Protein AF-A0A842ZMQ7-F1 (afdb_monomer)

Nearest PDB structures (foldseek):
  5x5r-assembly1_A  TM=2.687E-01  e=1.093E+00  Listeria innocua Clip11262
  2gjg-assembly1_A-2  TM=3.529E-01  e=5.737E+00  Pseudomonas putida KT2440
  6l6h-assembly1_B  TM=2.417E-01  e=3.790E+00  Legionella pneumophila subsp. pneumophila str. Philadelphia 1

Foldseek 3Di:
DWKKFKWKKKFKAAPVCVVVVHTPDIGTPGPVGDIDPALVVVLVVCVVVAFDDWPDLADDPWIKTKHFFDQDPVRRITMMMIMTIDRDDSVSSVVSCCVNCVPGYHPVPPPDD

Secondary structure (DSSP, 8-state):
---EEEEEEEEEE-HHHHHHTS-SEEEEEEEEEEEESSHHHHHHHHHHTTEEEES-SB--TT--EEE--EE-TTT--EEEEEEEEES--HHHHHHHHHHH-TTSB-GGGG---

pLDDT: mean 82.99, std 11.3, range [45.5, 93.25]

Radius of gyration: 15.53 Å; Cα contacts (8 Å, |Δi|>4): 210; chains: 1; bounding box: 35×36×35 Å

Solvent-accessible surface area (backbone atoms only — not comparable to full-atom values): 6352 Å² total; per-residue (Å²): 128,68,54,27,33,41,29,32,32,37,40,31,35,31,73,68,26,56,74,74,72,47,67,66,41,72,50,67,75,32,80,84,33,54,79,30,72,44,49,67,57,48,44,52,49,44,56,72,71,47,54,76,42,60,78,48,78,41,53,59,89,78,60,32,34,24,33,69,64,44,67,38,88,88,77,65,28,27,39,30,40,40,42,40,67,37,69,57,49,71,67,41,51,51,52,34,49,48,67,79,40,67,88,51,54,68,57,74,75,72,78,72,132

Structure (mmCIF, N/CA/C/O backbone):
data_AF-A0A842ZMQ7-F1
#
_entry.id   AF-A0A842ZMQ7-F1
#
loop_
_atom_site.group_PDB
_atom_site.id
_atom_site.type_symbol
_atom_site.label_atom_id
_atom_site.label_alt_id
_atom_site.label_comp_id
_atom_site.label_asym_id
_atom_site.label_entity_id
_atom_site.label_seq_id
_atom_site.pdbx_PDB_ins_code
_atom_site.Cartn_x
_atom_site.Cartn_y
_atom_site.Cartn_z
_atom_site.occupancy
_atom_site.B_iso_or_equiv
_atom_site.auth_seq_id
_atom_site.auth_comp_id
_atom_site.auth_asym_id
_atom_site.auth_atom_id
_atom_site.pdbx_PDB_model_num
ATOM 1 N N . MET A 1 1 ? 16.575 -7.007 -12.154 1.00 53.34 1 MET A N 1
ATOM 2 C CA . MET A 1 1 ? 15.252 -6.491 -11.734 1.00 53.34 1 MET A CA 1
ATOM 3 C C . MET A 1 1 ? 15.299 -6.286 -10.228 1.00 53.34 1 MET A C 1
ATOM 5 O O . MET A 1 1 ? 15.724 -7.202 -9.538 1.00 53.34 1 MET A O 1
ATOM 9 N N . GLY A 1 2 ? 15.006 -5.080 -9.735 1.00 69.31 2 GLY A N 1
ATOM 10 C CA . GLY A 1 2 ? 15.055 -4.780 -8.299 1.00 69.31 2 GLY A CA 1
ATOM 11 C C . GLY A 1 2 ? 13.828 -5.340 -7.580 1.00 69.31 2 GLY A C 1
ATOM 12 O O . GLY A 1 2 ? 12.715 -5.165 -8.076 1.00 69.31 2 GLY A O 1
ATOM 13 N N . LYS A 1 3 ? 14.049 -6.016 -6.448 1.00 86.56 3 LYS A N 1
ATOM 14 C CA . LYS A 1 3 ? 12.995 -6.525 -5.563 1.00 86.56 3 LYS A CA 1
ATOM 15 C C . LYS A 1 3 ? 12.348 -5.358 -4.811 1.00 86.56 3 LYS A C 1
ATOM 17 O O . LYS A 1 3 ? 13.061 -4.497 -4.303 1.00 86.56 3 LYS A O 1
ATOM 22 N N . ILE A 1 4 ? 11.023 -5.345 -4.741 1.00 90.81 4 ILE A N 1
ATOM 23 C CA . ILE A 1 4 ? 10.228 -4.345 -4.026 1.00 90.81 4 ILE A CA 1
ATOM 24 C C . ILE A 1 4 ? 9.666 -5.015 -2.780 1.00 90.81 4 ILE A C 1
ATOM 26 O O . ILE A 1 4 ? 9.043 -6.061 -2.892 1.00 90.81 4 ILE A O 1
ATOM 30 N N . ARG A 1 5 ? 9.885 -4.434 -1.607 1.00 92.31 5 ARG A N 1
ATOM 31 C CA . ARG A 1 5 ? 9.347 -4.913 -0.334 1.00 92.31 5 ARG A CA 1
ATOM 32 C C . ARG A 1 5 ? 8.208 -3.995 0.090 1.00 92.31 5 ARG A C 1
ATOM 34 O O . ARG A 1 5 ? 8.434 -2.794 0.206 1.00 92.31 5 ARG A O 1
ATOM 41 N N . VAL A 1 6 ? 7.020 -4.540 0.305 1.00 92.06 6 VAL A N 1
ATOM 42 C CA . VAL A 1 6 ? 5.847 -3.796 0.776 1.00 92.06 6 V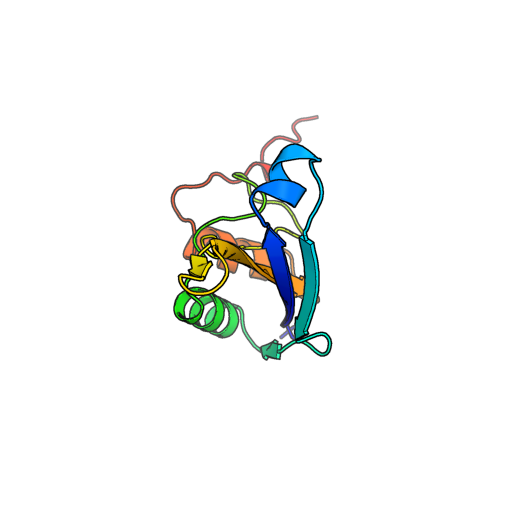AL A CA 1
ATOM 43 C C . VAL A 1 6 ? 5.652 -4.127 2.241 1.00 92.06 6 VAL A C 1
ATOM 45 O O . VAL A 1 6 ? 5.355 -5.267 2.573 1.00 92.06 6 VAL A O 1
ATOM 48 N N . LYS A 1 7 ? 5.866 -3.157 3.123 1.00 92.88 7 LYS A N 1
ATOM 49 C CA . LYS A 1 7 ? 5.552 -3.312 4.545 1.00 92.88 7 LYS A CA 1
ATOM 50 C C . LYS A 1 7 ? 4.183 -2.724 4.825 1.00 92.88 7 LYS A C 1
ATOM 52 O O . LYS A 1 7 ? 3.864 -1.696 4.235 1.00 92.88 7 LYS A O 1
ATOM 57 N N . SER A 1 8 ? 3.425 -3.323 5.734 1.00 91.12 8 SER A N 1
ATOM 58 C CA . SER A 1 8 ? 2.120 -2.798 6.126 1.00 91.12 8 SER A CA 1
ATOM 59 C C . SER A 1 8 ? 2.026 -2.554 7.625 1.00 91.12 8 SER A C 1
ATOM 61 O O . SER A 1 8 ? 2.483 -3.357 8.444 1.00 91.12 8 SER A O 1
ATOM 63 N N . THR A 1 9 ? 1.421 -1.430 7.976 1.00 91.19 9 THR A N 1
ATOM 64 C CA . THR A 1 9 ? 1.058 -1.042 9.337 1.00 91.19 9 THR A CA 1
ATOM 65 C C . THR A 1 9 ? -0.451 -0.889 9.429 1.00 91.19 9 THR A C 1
ATOM 67 O O . THR A 1 9 ? -1.136 -0.740 8.416 1.00 91.19 9 THR A O 1
ATOM 70 N N . TYR A 1 10 ? -0.980 -0.975 10.643 1.00 88.50 10 TYR A N 1
ATOM 71 C CA . TYR A 1 10 ? -2.366 -0.642 10.929 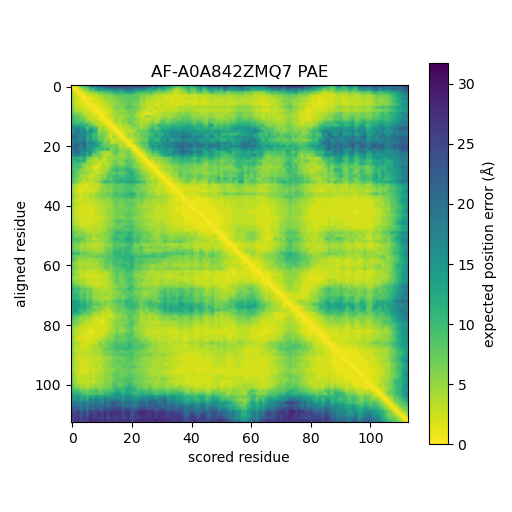1.00 88.50 10 TYR A CA 1
ATOM 72 C C . TYR A 1 10 ? -2.424 0.446 11.989 1.00 88.50 10 TYR A C 1
ATOM 74 O O . TYR A 1 10 ? -1.558 0.527 12.863 1.00 88.50 10 TYR A O 1
ATOM 82 N N . GLU A 1 11 ? -3.472 1.248 11.907 1.00 86.50 11 GLU A N 1
ATOM 83 C CA . GLU A 1 11 ? -3.764 2.328 12.837 1.00 86.50 11 GLU A CA 1
ATOM 84 C C . GLU A 1 11 ? -5.233 2.191 13.240 1.00 86.50 11 GLU A C 1
ATOM 86 O O . GLU A 1 11 ? -6.106 2.036 12.383 1.00 86.50 11 GLU A O 1
ATOM 91 N N . ILE A 1 12 ? -5.497 2.173 14.545 1.00 83.69 12 ILE A N 1
ATOM 92 C CA . ILE A 1 12 ? -6.834 2.145 15.134 1.00 83.69 12 ILE A CA 1
ATOM 93 C C . ILE A 1 12 ? -7.069 3.495 15.804 1.00 83.69 12 ILE A C 1
ATOM 95 O O . ILE A 1 12 ? -6.321 3.909 16.688 1.00 83.69 12 ILE A O 1
ATOM 99 N N . ILE A 1 13 ? -8.132 4.171 15.391 1.00 80.25 13 ILE A N 1
ATOM 100 C CA . ILE A 1 13 ? -8.561 5.467 15.902 1.00 80.25 13 ILE A CA 1
ATOM 101 C C . ILE A 1 13 ? -9.921 5.269 16.572 1.00 80.25 13 ILE A C 1
ATOM 103 O O . ILE A 1 13 ? -10.914 4.971 15.908 1.00 80.25 13 ILE A O 1
ATOM 107 N N . THR A 1 14 ? -9.988 5.427 17.892 1.00 77.75 14 THR A N 1
ATOM 108 C CA . THR A 1 14 ? -11.268 5.522 18.610 1.00 77.75 14 THR A CA 1
ATOM 109 C C . THR A 1 14 ? -11.743 6.973 18.659 1.00 77.75 14 THR A C 1
ATOM 111 O O . THR A 1 14 ? -10.963 7.904 18.453 1.00 77.75 14 THR A O 1
ATOM 114 N N . GLU A 1 15 ? -13.030 7.193 18.944 1.00 72.56 15 GLU A N 1
ATOM 115 C CA . GLU A 1 15 ? -13.571 8.551 19.098 1.00 72.56 15 GLU A CA 1
ATOM 116 C C . GLU A 1 15 ? -12.846 9.341 20.204 1.00 72.56 15 GLU A C 1
ATOM 118 O O . GLU A 1 15 ? -12.621 10.543 20.068 1.00 72.56 15 GLU A O 1
ATOM 123 N N . GLU A 1 16 ? -12.453 8.665 21.286 1.00 68.00 16 GLU A N 1
ATOM 124 C CA . GLU A 1 16 ? -11.688 9.261 22.384 1.00 68.00 16 GLU A CA 1
ATOM 125 C C . GLU A 1 16 ? -10.287 9.679 21.919 1.00 68.00 16 GLU A C 1
ATOM 127 O O . GLU A 1 16 ? -9.934 10.851 22.047 1.00 68.00 16 GLU A O 1
ATOM 132 N N . SER A 1 17 ? -9.539 8.789 21.258 1.00 64.88 17 SER A N 1
ATOM 133 C CA . SER A 1 17 ? -8.199 9.113 20.749 1.00 64.88 17 SER A CA 1
ATOM 134 C C . SER A 1 17 ? -8.229 10.182 19.651 1.00 64.88 17 SER A C 1
ATOM 136 O O . SER A 1 17 ? -7.384 11.076 19.633 1.00 64.88 17 SER A O 1
ATOM 138 N N . SER A 1 18 ? -9.263 10.192 18.802 1.00 68.31 18 SER A N 1
ATOM 139 C CA . SER A 1 18 ? -9.456 11.252 17.805 1.00 68.31 18 SER A CA 1
ATOM 140 C C . SER A 1 18 ? -9.671 12.631 18.436 1.00 68.31 18 SER A C 1
ATOM 142 O O . SER A 1 18 ? -9.280 13.627 17.825 1.00 68.31 18 SER A O 1
ATOM 144 N N . LYS A 1 19 ? -10.299 12.719 19.619 1.00 70.69 19 LYS A N 1
ATOM 145 C CA . LYS A 1 19 ? -10.466 13.989 20.351 1.00 70.69 19 LYS A CA 1
ATOM 146 C C . LYS A 1 19 ? -9.156 14.461 20.976 1.00 70.69 19 LYS A C 1
ATOM 148 O O . LYS A 1 19 ? -8.946 15.667 21.086 1.00 70.69 19 LYS A O 1
ATOM 153 N N . GLU A 1 20 ? -8.287 13.530 21.353 1.00 71.62 20 GLU A N 1
ATOM 154 C CA . GLU A 1 20 ? -6.956 13.822 21.895 1.00 71.62 20 GLU A CA 1
ATOM 155 C C . GLU A 1 20 ? -5.900 14.060 20.801 1.00 71.62 20 GLU A C 1
ATOM 157 O O . GLU A 1 20 ? -4.831 14.599 21.083 1.00 71.62 20 GLU A O 1
ATOM 162 N N . GLY A 1 21 ? -6.226 13.747 19.542 1.00 61.00 21 GLY A N 1
ATOM 163 C CA . GLY A 1 21 ? -5.322 13.895 18.402 1.00 61.00 21 GLY A CA 1
ATOM 164 C C . GLY A 1 21 ? -4.255 12.801 18.324 1.00 61.00 21 GLY A C 1
ATOM 165 O O . GLY A 1 21 ? -3.224 13.016 17.690 1.00 61.00 21 GLY A O 1
ATOM 166 N N . ASP A 1 22 ? -4.499 11.655 18.962 1.00 65.44 22 ASP A N 1
ATOM 167 C CA . ASP A 1 22 ? -3.588 10.511 19.023 1.00 65.44 22 ASP A CA 1
ATOM 168 C C . ASP A 1 22 ? -4.260 9.245 18.457 1.00 65.44 22 ASP A C 1
ATOM 170 O O . ASP A 1 22 ? -5.457 9.233 18.148 1.00 65.44 22 ASP A O 1
ATOM 174 N N . PHE A 1 23 ? -3.492 8.170 18.289 1.00 69.56 23 PHE A N 1
ATOM 175 C CA . PHE A 1 23 ? -4.011 6.882 17.834 1.00 69.56 23 PHE A CA 1
ATOM 176 C C . PHE A 1 23 ? -4.313 6.012 19.050 1.00 69.56 23 PHE A C 1
ATOM 178 O O . PHE A 1 23 ? -3.519 5.933 19.981 1.00 69.56 23 PHE A O 1
ATOM 185 N N . ALA A 1 24 ? -5.443 5.308 19.036 1.00 76.12 24 ALA A N 1
ATOM 186 C CA . ALA A 1 24 ? -5.758 4.377 20.116 1.00 76.12 24 ALA A CA 1
ATOM 187 C C . ALA A 1 24 ? -4.774 3.202 20.129 1.00 76.12 24 ALA A C 1
ATOM 189 O O . ALA A 1 24 ? -4.353 2.739 21.186 1.00 76.12 24 ALA A O 1
ATOM 190 N N . GLU A 1 25 ? -4.402 2.729 18.938 1.00 80.19 25 GLU A N 1
ATOM 191 C CA . GLU A 1 25 ? -3.401 1.689 18.752 1.00 80.19 25 GLU A CA 1
ATOM 192 C C . GLU A 1 25 ? -2.749 1.830 17.373 1.00 80.19 25 GLU A C 1
ATOM 194 O O . GLU A 1 25 ? -3.414 2.142 16.386 1.00 80.19 25 GLU A O 1
ATOM 199 N N . SER A 1 26 ? -1.448 1.570 17.280 1.00 83.75 26 SER A N 1
ATOM 200 C CA . SER A 1 26 ? -0.760 1.413 15.999 1.00 83.75 26 SER A CA 1
ATOM 201 C C . SER A 1 26 ? 0.205 0.236 16.066 1.00 83.75 26 SER A C 1
ATOM 203 O O . SER A 1 26 ? 0.770 -0.067 17.119 1.00 83.75 26 SER A O 1
ATOM 205 N N . GLY A 1 27 ? 0.389 -0.451 14.942 1.00 85.31 27 GLY A N 1
ATOM 206 C CA . GLY A 1 27 ? 1.247 -1.628 14.896 1.00 85.31 27 GLY A CA 1
ATOM 207 C C . GLY A 1 27 ? 1.612 -2.069 13.487 1.00 85.31 27 GLY A C 1
ATOM 208 O O . GLY A 1 27 ? 1.176 -1.497 12.486 1.00 85.31 27 GLY A O 1
ATOM 209 N N . TRP A 1 28 ? 2.434 -3.114 13.403 1.00 83.12 28 TRP A N 1
ATOM 210 C CA . TRP A 1 28 ? 2.786 -3.746 12.135 1.00 83.12 28 TRP A CA 1
ATOM 211 C C . TRP A 1 28 ? 1.783 -4.847 11.805 1.00 83.12 28 TRP A C 1
ATOM 213 O O . TRP A 1 28 ? 1.617 -5.793 12.569 1.00 83.12 28 TRP A O 1
ATOM 223 N N . LEU A 1 29 ? 1.150 -4.742 10.638 1.00 82.81 29 LEU A N 1
ATOM 224 C CA . LEU A 1 29 ? 0.418 -5.857 10.032 1.00 82.81 29 LEU A CA 1
ATOM 225 C C . LEU A 1 29 ? 1.398 -6.862 9.433 1.00 82.81 29 LEU A C 1
ATOM 227 O O . LEU A 1 29 ? 1.218 -8.070 9.559 1.00 82.81 29 LEU A O 1
ATOM 231 N N . ASN A 1 30 ? 2.449 -6.347 8.796 1.00 85.19 30 ASN A N 1
ATOM 232 C CA . ASN A 1 30 ? 3.511 -7.153 8.227 1.00 85.19 30 ASN A CA 1
ATOM 233 C C . ASN A 1 30 ? 4.849 -6.403 8.305 1.00 85.19 30 ASN A C 1
ATOM 235 O O . ASN A 1 30 ? 5.219 -5.640 7.405 1.00 85.19 30 ASN A O 1
ATOM 239 N N . GLU A 1 31 ? 5.577 -6.623 9.403 1.00 84.62 31 GLU A N 1
ATOM 240 C CA . GLU A 1 31 ? 6.899 -6.024 9.637 1.00 84.62 31 GLU A CA 1
ATOM 241 C C . GLU A 1 31 ? 7.949 -6.575 8.660 1.00 84.62 31 GLU A C 1
ATOM 243 O O . GLU A 1 31 ? 8.809 -5.839 8.145 1.00 84.62 31 GLU A O 1
ATOM 248 N N . GLU A 1 32 ? 7.851 -7.876 8.372 1.00 82.19 32 GLU A N 1
ATOM 249 C CA . GLU A 1 32 ? 8.715 -8.558 7.421 1.00 82.19 32 GLU A CA 1
ATOM 250 C C . GLU A 1 32 ? 8.443 -8.101 5.991 1.00 82.19 32 GLU A C 1
ATOM 252 O O . GLU A 1 32 ? 9.370 -8.071 5.193 1.00 82.19 32 GLU A O 1
ATOM 257 N N . GLY A 1 33 ? 7.236 -7.651 5.673 1.00 84.06 33 GLY A N 1
ATOM 258 C CA . GLY A 1 33 ? 6.858 -7.111 4.377 1.00 84.06 33 GLY A CA 1
ATOM 259 C C . GLY A 1 33 ? 6.949 -8.111 3.219 1.00 84.06 33 GLY A C 1
ATOM 260 O O . GLY A 1 33 ? 7.841 -8.953 3.121 1.00 84.06 33 GLY A O 1
ATOM 261 N N . GLU A 1 34 ? 6.040 -7.981 2.268 1.00 89.31 34 GLU A N 1
ATOM 262 C CA . GLU A 1 34 ? 5.974 -8.881 1.124 1.00 89.31 34 GLU A CA 1
ATOM 263 C C . GLU A 1 34 ? 6.943 -8.456 0.024 1.00 89.31 34 GLU A C 1
ATOM 265 O O . GLU A 1 34 ? 7.036 -7.281 -0.343 1.00 89.31 34 GLU A O 1
ATOM 270 N N . ILE A 1 35 ? 7.703 -9.421 -0.499 1.00 91.31 35 ILE A N 1
ATOM 271 C CA . ILE A 1 35 ? 8.712 -9.176 -1.527 1.00 91.31 35 ILE A CA 1
ATOM 272 C C . ILE A 1 35 ? 8.136 -9.503 -2.901 1.00 91.31 35 ILE A C 1
ATOM 274 O O . ILE A 1 35 ? 7.872 -10.655 -3.238 1.00 91.31 35 ILE A O 1
ATOM 278 N N . PHE A 1 36 ? 8.068 -8.484 -3.744 1.00 91.50 36 PHE A N 1
ATOM 279 C CA . PHE A 1 36 ? 7.622 -8.566 -5.122 1.00 91.50 36 PHE A CA 1
ATOM 280 C C . PHE A 1 36 ? 8.783 -8.356 -6.089 1.00 91.50 36 PHE A C 1
ATOM 282 O O . PHE A 1 36 ? 9.703 -7.568 -5.860 1.00 91.50 36 PHE A O 1
ATOM 289 N N . ASN A 1 37 ? 8.731 -9.051 -7.222 1.00 89.38 37 ASN A N 1
ATOM 290 C CA . ASN A 1 37 ? 9.785 -8.981 -8.237 1.00 89.38 37 ASN A CA 1
ATOM 291 C C . ASN A 1 37 ? 9.501 -7.916 -9.308 1.00 89.38 37 ASN A C 1
ATOM 293 O O . ASN A 1 37 ? 10.388 -7.563 -10.088 1.00 89.38 37 ASN A O 1
ATOM 297 N N . SER A 1 38 ? 8.268 -7.403 -9.364 1.00 91.50 38 SER A N 1
ATOM 298 C CA . SER A 1 38 ? 7.821 -6.444 -10.374 1.00 91.50 38 SER A CA 1
ATOM 299 C C . SER A 1 38 ? 6.847 -5.417 -9.799 1.00 91.50 38 SER A C 1
ATOM 301 O O . SER A 1 38 ? 6.123 -5.688 -8.844 1.00 91.50 38 SER A O 1
ATOM 303 N N . ALA A 1 39 ? 6.803 -4.240 -10.427 1.00 91.44 39 ALA A N 1
ATOM 304 C CA . ALA A 1 39 ? 5.832 -3.204 -10.090 1.00 91.44 39 ALA A CA 1
ATOM 305 C C . ALA A 1 39 ? 4.386 -3.660 -10.354 1.00 91.44 39 ALA A C 1
ATOM 307 O O . ALA A 1 39 ? 3.495 -3.272 -9.613 1.00 91.44 39 ALA A O 1
ATOM 308 N N . GLU A 1 40 ? 4.144 -4.495 -11.374 1.00 92.25 40 GLU A N 1
ATOM 309 C CA . GLU A 1 40 ? 2.806 -5.039 -11.648 1.00 92.25 40 GLU A CA 1
ATOM 310 C C . GLU A 1 40 ? 2.264 -5.904 -10.514 1.00 92.25 40 GLU A C 1
ATOM 312 O O . GLU A 1 40 ? 1.084 -5.800 -10.191 1.00 92.25 40 GLU A O 1
ATOM 317 N N . GLN A 1 41 ? 3.113 -6.726 -9.893 1.00 93.06 41 GLN A N 1
ATOM 318 C CA . GLN A 1 41 ? 2.702 -7.526 -8.740 1.00 93.06 41 GLN A CA 1
ATOM 319 C C . GLN A 1 41 ? 2.316 -6.640 -7.556 1.00 93.06 41 GLN A C 1
ATOM 321 O O . GLN A 1 41 ? 1.281 -6.875 -6.947 1.00 93.06 41 GLN A O 1
ATOM 326 N N . VAL A 1 42 ? 3.098 -5.588 -7.295 1.00 93.06 42 VAL A N 1
ATOM 327 C CA . VAL A 1 42 ? 2.790 -4.613 -6.239 1.00 93.06 42 VAL A CA 1
ATOM 328 C C . VAL A 1 42 ? 1.475 -3.895 -6.524 1.00 93.06 42 VAL A C 1
ATOM 330 O O . VAL A 1 42 ? 0.647 -3.786 -5.636 1.00 93.06 42 VAL A O 1
ATOM 333 N N . ILE A 1 43 ? 1.258 -3.438 -7.763 1.00 93.12 43 ILE A N 1
ATOM 334 C CA . ILE A 1 43 ? -0.002 -2.791 -8.158 1.00 93.12 43 ILE A CA 1
ATOM 335 C C . ILE A 1 43 ? -1.176 -3.728 -7.899 1.00 93.12 43 ILE A C 1
ATOM 337 O O . ILE A 1 43 ? -2.150 -3.312 -7.290 1.00 93.12 43 ILE A O 1
ATOM 341 N N . ARG A 1 44 ? -1.078 -4.988 -8.340 1.00 93.12 44 ARG A N 1
ATOM 342 C CA . ARG A 1 44 ? -2.148 -5.967 -8.145 1.00 93.12 44 ARG A CA 1
ATOM 343 C C . ARG A 1 44 ? -2.413 -6.219 -6.665 1.00 93.12 44 ARG A C 1
ATOM 345 O O . ARG A 1 44 ? -3.570 -6.222 -6.287 1.00 93.12 44 ARG A O 1
ATOM 352 N N . HIS A 1 45 ? -1.363 -6.402 -5.867 1.00 92.06 45 HIS A N 1
ATOM 353 C CA . HIS A 1 45 ? -1.482 -6.596 -4.425 1.00 92.06 45 HIS A CA 1
ATOM 354 C C . HIS A 1 45 ? -2.162 -5.392 -3.761 1.00 92.06 45 HIS A C 1
ATOM 356 O O . HIS A 1 45 ? -3.199 -5.555 -3.144 1.00 92.06 45 HIS A O 1
ATOM 362 N N . LEU A 1 46 ? -1.676 -4.171 -3.995 1.00 91.12 46 LEU A N 1
ATOM 363 C CA . LEU A 1 46 ? -2.276 -2.960 -3.424 1.00 91.12 46 LEU A CA 1
ATOM 364 C C . LEU A 1 46 ? -3.723 -2.726 -3.892 1.00 91.12 46 LEU A C 1
ATOM 366 O O . LEU A 1 46 ? -4.544 -2.228 -3.130 1.00 91.12 46 LEU A O 1
ATOM 370 N N . SER A 1 47 ? -4.051 -3.075 -5.139 1.00 90.75 47 SER A N 1
ATOM 371 C CA . SER A 1 47 ? -5.434 -3.021 -5.628 1.00 90.75 47 SER A CA 1
ATOM 372 C C . SER A 1 47 ? -6.340 -4.070 -4.978 1.00 90.75 47 SER A C 1
ATOM 374 O O . SER A 1 47 ? -7.513 -3.780 -4.779 1.00 90.75 47 SER A O 1
ATOM 376 N N . ASP A 1 48 ? -5.820 -5.260 -4.668 1.00 91.38 48 ASP A N 1
ATOM 377 C CA . ASP A 1 48 ? -6.555 -6.336 -3.982 1.00 91.38 48 ASP A CA 1
ATOM 378 C C . ASP A 1 48 ? -6.838 -5.966 -2.519 1.00 91.38 48 ASP A C 1
ATOM 380 O O . ASP A 1 48 ? -7.958 -6.125 -2.046 1.00 91.38 48 ASP A O 1
ATOM 384 N N . GLU A 1 49 ? -5.857 -5.344 -1.861 1.00 88.75 49 GLU A N 1
ATOM 385 C CA . GLU A 1 49 ? -5.991 -4.768 -0.516 1.00 88.75 49 GLU A CA 1
ATOM 386 C C . GLU A 1 49 ? -6.937 -3.551 -0.474 1.00 88.75 49 GLU A C 1
ATOM 388 O O . GLU A 1 49 ? -7.340 -3.111 0.599 1.00 88.75 49 GLU A O 1
ATOM 393 N N . GLY A 1 50 ? -7.298 -2.984 -1.630 1.00 88.69 50 GLY A N 1
ATOM 394 C CA . GLY A 1 50 ? -8.234 -1.865 -1.714 1.00 88.69 50 GLY A CA 1
ATOM 395 C C . GLY A 1 50 ? -7.648 -0.526 -1.264 1.00 88.69 50 GLY A C 1
ATOM 396 O O . GLY A 1 50 ? -8.354 0.267 -0.643 1.00 88.69 50 GLY A O 1
ATOM 397 N N . VAL A 1 51 ? -6.371 -0.242 -1.560 1.00 89.50 51 VAL A N 1
ATOM 398 C CA . VAL A 1 51 ? -5.806 1.088 -1.267 1.00 89.50 51 VAL A CA 1
ATOM 399 C C . VAL A 1 51 ? -6.526 2.170 -2.072 1.00 89.50 51 VAL A C 1
ATOM 401 O O . VAL A 1 51 ? -6.672 2.061 -3.293 1.00 89.50 51 VAL A O 1
ATOM 404 N N . ILE A 1 52 ? -6.947 3.234 -1.393 1.00 85.62 52 ILE A N 1
ATOM 405 C CA . ILE A 1 52 ? -7.735 4.316 -2.001 1.00 85.62 52 ILE A CA 1
ATOM 406 C C . ILE A 1 52 ? -7.066 5.680 -1.893 1.00 85.62 52 ILE A C 1
ATOM 408 O O . ILE A 1 52 ? -7.393 6.573 -2.674 1.00 85.62 52 ILE A O 1
ATOM 412 N N . GLU A 1 53 ? -6.101 5.839 -0.989 1.00 86.56 53 GLU A N 1
ATOM 413 C CA . GLU A 1 53 ? -5.469 7.129 -0.747 1.00 86.56 53 GLU A CA 1
ATOM 414 C C . GLU A 1 53 ? -3.944 7.014 -0.754 1.00 86.56 53 GLU A C 1
ATOM 416 O O . GLU A 1 53 ? -3.367 6.164 -0.078 1.00 86.56 53 GLU A O 1
ATOM 421 N N . PRO A 1 54 ? -3.236 7.848 -1.531 1.00 91.38 54 PRO A N 1
ATOM 422 C CA . PRO A 1 54 ? -1.807 8.015 -1.360 1.00 91.38 54 PRO A CA 1
ATOM 423 C C . PRO A 1 54 ? -1.523 9.020 -0.241 1.00 91.38 54 PRO A C 1
ATOM 425 O O . PRO A 1 54 ? -2.213 10.026 -0.097 1.00 91.38 54 PRO A O 1
ATOM 428 N N . SER A 1 55 ? -0.392 8.848 0.438 1.00 87.81 55 SER A N 1
ATOM 429 C CA . SER A 1 55 ? 0.117 9.79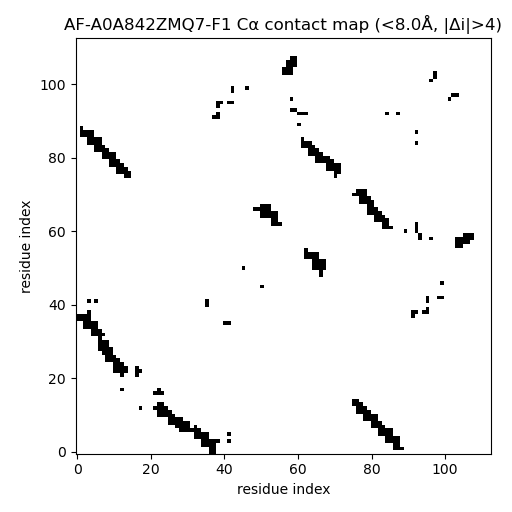7 1.437 1.00 87.81 55 SER A CA 1
ATOM 430 C C . SER A 1 55 ? 0.379 11.202 0.886 1.00 87.81 55 SER A C 1
ATOM 432 O O . SER A 1 55 ? 0.634 12.144 1.631 1.00 87.81 55 SER A O 1
ATOM 434 N N . SER A 1 56 ? 0.419 11.335 -0.440 1.00 83.94 56 SER A N 1
ATOM 435 C CA . SER A 1 56 ? 0.571 12.603 -1.129 1.00 83.94 56 SER A CA 1
ATOM 436 C C . SER A 1 56 ? -0.244 12.608 -2.416 1.00 83.94 56 SER A C 1
ATOM 438 O O . SER A 1 56 ? -0.135 11.705 -3.253 1.00 83.94 56 SER A O 1
ATOM 440 N N . SER A 1 57 ? -0.981 13.696 -2.641 1.00 81.19 57 SER A N 1
ATOM 441 C CA . SER A 1 57 ? -1.682 13.982 -3.903 1.00 81.19 57 SER A CA 1
ATOM 442 C C . SER A 1 57 ? -0.731 14.208 -5.087 1.00 81.19 57 SER A C 1
ATOM 444 O O . SER A 1 57 ? -1.171 14.499 -6.199 1.00 81.19 57 SER A O 1
ATOM 446 N N . CYS A 1 58 ? 0.579 14.122 -4.847 1.00 82.25 58 CYS A N 1
ATOM 447 C CA . CYS A 1 58 ? 1.616 14.299 -5.837 1.00 82.25 58 CYS A CA 1
ATOM 448 C C . CYS A 1 58 ? 2.705 13.232 -5.723 1.00 82.25 58 CYS A C 1
ATOM 450 O O . CYS A 1 58 ? 3.191 12.926 -4.637 1.00 82.25 58 CYS A O 1
ATOM 452 N N . PHE A 1 59 ? 3.168 12.720 -6.866 1.00 85.44 59 PHE A N 1
ATOM 453 C CA . PHE A 1 59 ? 4.243 11.730 -6.863 1.00 85.44 59 PHE A CA 1
ATOM 454 C C . PHE A 1 59 ? 5.571 12.305 -6.336 1.00 85.44 59 PHE A C 1
ATOM 456 O O . PHE A 1 59 ? 6.115 13.269 -6.886 1.00 85.44 59 PHE A O 1
ATOM 463 N N . HIS A 1 60 ? 6.142 11.631 -5.339 1.00 84.38 60 HIS A N 1
ATOM 464 C CA . HIS A 1 60 ? 7.537 11.745 -4.926 1.00 84.38 60 HIS A CA 1
ATOM 465 C C . HIS A 1 60 ? 8.083 10.366 -4.532 1.00 84.38 60 HIS A C 1
ATOM 467 O O . HIS A 1 60 ? 7.339 9.394 -4.412 1.00 84.38 60 HIS A O 1
ATOM 473 N N . LYS A 1 61 ? 9.402 10.263 -4.340 1.00 84.56 61 LYS A N 1
ATOM 474 C CA . LYS A 1 61 ? 9.995 9.016 -3.849 1.00 84.56 61 LYS A CA 1
ATOM 475 C C . LYS A 1 61 ? 9.516 8.747 -2.419 1.00 84.56 61 LYS A C 1
ATOM 477 O O . LYS A 1 61 ? 9.560 9.669 -1.604 1.00 84.56 61 LYS A O 1
ATOM 482 N N . GLY A 1 62 ? 9.110 7.514 -2.123 1.00 87.00 62 GLY A N 1
ATOM 483 C CA . GLY A 1 62 ? 8.657 7.114 -0.785 1.00 87.00 62 GLY A CA 1
ATOM 484 C C . GLY A 1 62 ? 7.207 7.481 -0.447 1.00 87.00 62 GLY A C 1
ATOM 485 O O . GLY A 1 62 ? 6.877 7.585 0.731 1.00 87.00 62 GLY A O 1
ATOM 486 N N . VAL A 1 63 ? 6.352 7.692 -1.454 1.00 90.75 63 VAL A N 1
ATOM 487 C CA . VAL A 1 63 ? 4.895 7.724 -1.241 1.00 90.75 63 VAL A CA 1
ATOM 488 C C . VAL A 1 63 ? 4.439 6.364 -0.712 1.00 90.75 63 VAL A C 1
ATOM 490 O O . VAL A 1 63 ? 4.809 5.322 -1.262 1.00 90.75 63 VAL A O 1
ATOM 493 N N . TRP A 1 64 ? 3.638 6.393 0.347 1.00 92.19 64 TRP A N 1
ATOM 494 C CA . TRP A 1 64 ? 2.941 5.236 0.902 1.00 92.19 64 TRP A CA 1
ATOM 495 C C . TRP A 1 64 ? 1.442 5.350 0.612 1.00 92.19 64 TRP A C 1
ATOM 497 O O . TRP A 1 64 ? 0.974 6.398 0.165 1.00 92.19 64 TRP A O 1
ATOM 507 N N . TYR A 1 65 ? 0.708 4.257 0.784 1.00 92.31 65 TYR A N 1
ATOM 508 C CA . TYR A 1 65 ? -0.705 4.167 0.407 1.00 92.31 65 TYR A CA 1
ATOM 509 C C . TYR A 1 65 ? -1.525 3.667 1.578 1.00 92.31 65 TYR A C 1
ATOM 511 O O . TYR A 1 65 ? -1.055 2.785 2.283 1.00 92.31 65 TYR A O 1
ATOM 519 N N . SER A 1 66 ? -2.732 4.177 1.755 1.00 91.69 66 SER A N 1
ATOM 520 C CA . SER A 1 66 ? -3.640 3.756 2.808 1.00 91.69 66 SER A CA 1
ATOM 521 C C . SER A 1 66 ? -4.979 3.272 2.262 1.00 91.69 66 SER A C 1
ATOM 523 O O . SER A 1 66 ? -5.434 3.670 1.180 1.00 91.69 66 SER A O 1
ATOM 525 N N . THR A 1 67 ? -5.592 2.363 3.011 1.00 91.19 67 THR A N 1
ATOM 526 C CA . THR A 1 67 ? -6.987 1.955 2.832 1.00 91.19 67 THR A CA 1
ATOM 527 C C . THR A 1 67 ? -7.920 2.932 3.533 1.00 91.19 67 THR A C 1
ATOM 529 O O . THR A 1 67 ? -7.497 3.728 4.376 1.00 91.19 67 THR A O 1
ATOM 532 N N . GLU A 1 68 ? -9.201 2.875 3.173 1.00 87.25 68 GLU A N 1
ATOM 533 C CA . GLU A 1 68 ? -10.234 3.613 3.891 1.00 87.25 68 GLU A CA 1
ATOM 534 C C . GLU A 1 68 ? -10.287 3.136 5.341 1.00 87.25 68 GLU A C 1
ATOM 536 O O . GLU A 1 68 ? -10.214 1.934 5.612 1.00 87.25 68 GLU A O 1
ATOM 541 N N . ALA A 1 69 ? -10.430 4.073 6.273 1.00 85.00 69 ALA A N 1
ATOM 542 C CA . ALA A 1 69 ? -10.620 3.725 7.666 1.00 85.00 69 ALA A CA 1
ATOM 543 C C . ALA A 1 69 ? -11.981 3.029 7.834 1.00 85.00 69 ALA A C 1
ATOM 545 O O . ALA A 1 69 ? -13.035 3.657 7.730 1.00 85.00 69 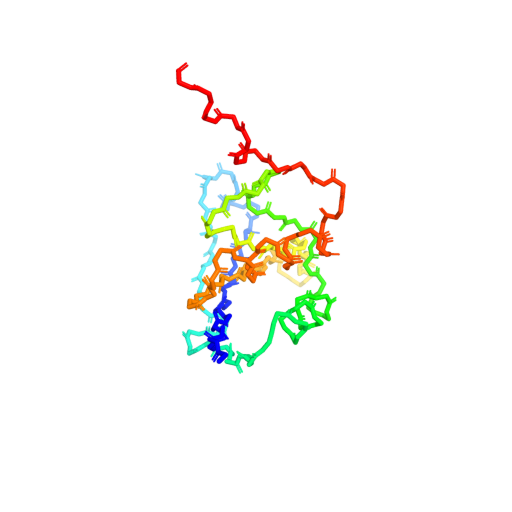ALA A O 1
ATOM 546 N N . GLN A 1 70 ? -11.965 1.724 8.092 1.00 83.75 70 GLN A N 1
ATOM 547 C CA . GLN A 1 70 ? -13.179 0.945 8.303 1.00 83.75 70 GLN A CA 1
ATOM 548 C C . GLN A 1 70 ? -13.588 0.989 9.768 1.00 83.75 70 GLN A C 1
ATOM 550 O O . GLN A 1 70 ? -12.785 0.703 10.655 1.00 83.75 70 GLN A O 1
ATOM 555 N N . GLN A 1 71 ? -14.851 1.324 10.022 1.00 84.56 71 GLN A N 1
ATOM 556 C CA . GLN A 1 71 ? -15.398 1.302 11.370 1.00 84.56 71 GLN A CA 1
ATOM 557 C C . GLN A 1 71 ? -15.714 -0.135 11.794 1.00 84.56 71 GLN A C 1
ATOM 559 O O . GLN A 1 71 ? -16.526 -0.827 11.177 1.00 84.56 71 GLN A O 1
ATOM 564 N N . ASP A 1 72 ? -15.106 -0.568 12.888 1.00 81.25 72 ASP A N 1
ATOM 565 C CA . ASP A 1 72 ? -15.440 -1.809 13.561 1.00 81.25 72 ASP A CA 1
ATOM 566 C C . ASP A 1 72 ? -16.769 -1.634 14.310 1.00 81.25 72 ASP A C 1
ATOM 568 O O . ASP A 1 72 ? -16.875 -0.852 15.255 1.00 81.25 72 ASP A O 1
ATOM 572 N N . MET A 1 73 ? -17.813 -2.347 13.882 1.00 76.00 73 MET A N 1
ATOM 573 C CA . MET A 1 73 ? -19.160 -2.192 14.456 1.00 76.00 73 MET A CA 1
ATOM 574 C C . MET A 1 73 ? -19.271 -2.673 15.908 1.00 76.00 73 MET A C 1
ATOM 576 O O . MET A 1 73 ? -20.253 -2.359 16.576 1.00 76.00 73 MET A O 1
ATOM 580 N N . ASN A 1 74 ? -18.299 -3.447 16.395 1.00 78.00 74 ASN A N 1
ATOM 581 C CA . ASN A 1 74 ? -18.333 -4.010 17.739 1.00 78.00 74 ASN A CA 1
ATOM 582 C C . ASN A 1 74 ? -17.669 -3.076 18.765 1.00 78.00 74 ASN A C 1
ATOM 584 O O . ASN A 1 74 ? -18.120 -2.985 19.903 1.00 78.00 74 ASN A O 1
ATOM 588 N N . THR A 1 75 ? -16.612 -2.372 18.358 1.00 77.44 75 THR A N 1
ATOM 589 C CA . THR A 1 75 ? -15.823 -1.464 19.211 1.00 77.44 75 THR A CA 1
ATOM 590 C C . THR A 1 75 ? -16.058 0.016 18.909 1.00 77.44 75 THR A C 1
ATOM 592 O O . THR A 1 75 ? -15.701 0.869 19.716 1.00 77.44 75 THR A O 1
ATOM 595 N N . GLY A 1 76 ? -16.651 0.341 17.758 1.00 81.50 76 GLY A N 1
ATOM 596 C CA . GLY A 1 76 ? -16.805 1.709 17.264 1.00 81.50 76 GLY A CA 1
ATOM 597 C C . GLY A 1 76 ? -15.502 2.345 16.769 1.00 81.50 76 GLY A C 1
ATOM 598 O O . GLY A 1 76 ? -15.517 3.517 16.394 1.00 81.50 76 GLY A O 1
ATOM 599 N N . ALA A 1 77 ? -14.391 1.603 16.763 1.00 84.19 77 ALA A N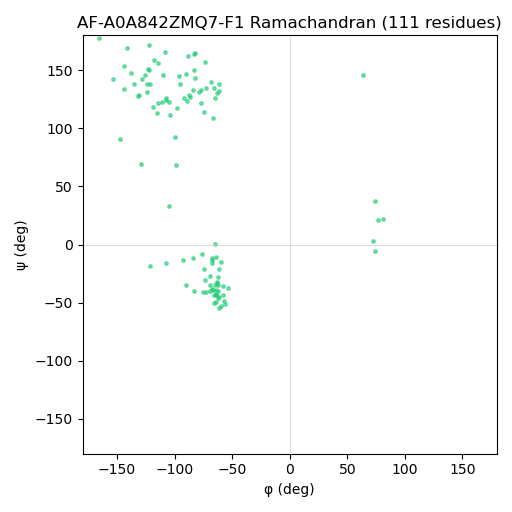 1
ATOM 600 C CA . ALA A 1 77 ? -13.079 2.094 16.369 1.00 84.19 77 ALA A CA 1
ATOM 601 C C . ALA A 1 77 ? -12.899 2.078 14.846 1.00 84.19 77 ALA A C 1
ATOM 603 O O . ALA A 1 77 ? -13.349 1.161 14.167 1.00 84.19 77 ALA A O 1
ATOM 604 N N . TYR A 1 78 ? -12.206 3.072 14.306 1.00 86.06 78 TYR A N 1
ATOM 605 C CA . TYR A 1 78 ? -11.838 3.141 12.898 1.00 86.06 78 TYR A CA 1
ATOM 606 C C . TYR A 1 78 ? -10.469 2.512 12.695 1.00 86.06 78 TYR A C 1
ATOM 608 O O . TYR A 1 78 ? -9.510 2.916 13.343 1.00 86.06 78 TYR A O 1
ATOM 616 N N . LYS A 1 79 ? -10.359 1.543 11.790 1.00 87.25 79 LYS A N 1
ATOM 617 C CA . LYS A 1 79 ? -9.100 0.886 11.454 1.00 87.25 79 LYS A CA 1
ATOM 618 C C . LYS A 1 79 ? -8.708 1.201 10.020 1.00 87.25 79 LYS A C 1
ATOM 620 O O . LYS A 1 79 ? -9.444 0.866 9.096 1.00 87.25 79 LYS A O 1
ATOM 625 N N . SER A 1 80 ? -7.532 1.782 9.833 1.00 89.06 80 SER A N 1
ATOM 626 C CA . SER A 1 80 ? -6.905 1.970 8.523 1.00 89.06 80 SER A CA 1
ATOM 627 C C . SER A 1 80 ? -5.628 1.145 8.418 1.00 89.06 80 SER A C 1
ATOM 629 O O . SER A 1 80 ? -5.009 0.773 9.420 1.00 89.06 80 SER A O 1
ATOM 631 N N . GLN A 1 81 ? -5.241 0.825 7.186 1.00 91.50 81 GLN A N 1
ATOM 632 C CA . GLN A 1 81 ? -4.009 0.104 6.883 1.00 91.50 81 GLN A CA 1
ATOM 633 C C . GLN A 1 81 ? -3.152 0.955 5.964 1.00 91.50 81 GLN A C 1
ATOM 635 O O . GLN A 1 81 ? -3.664 1.542 5.015 1.00 91.50 81 GLN A O 1
ATOM 640 N N . SER A 1 82 ? -1.851 0.980 6.225 1.00 91.94 82 SER A N 1
ATOM 641 C CA . SER A 1 82 ? -0.882 1.813 5.520 1.00 91.94 82 SER A CA 1
ATOM 642 C C . SER A 1 82 ? 0.225 0.926 4.942 1.00 91.94 82 SER A C 1
ATOM 644 O O . SER A 1 82 ? 0.772 0.070 5.630 1.00 91.94 82 SER A O 1
ATOM 646 N N . TYR A 1 83 ? 0.556 1.100 3.662 1.00 93.25 83 TYR A N 1
ATOM 647 C CA . TYR A 1 83 ? 1.468 0.266 2.877 1.00 93.25 83 TYR A CA 1
ATOM 648 C C . TYR A 1 83 ? 2.665 1.085 2.394 1.00 93.25 83 TYR A C 1
ATOM 650 O O . TYR A 1 83 ? 2.539 2.020 1.597 1.00 93.25 83 TYR A O 1
ATOM 658 N N . HIS A 1 84 ? 3.856 0.683 2.824 1.00 91.88 84 HIS A N 1
ATOM 659 C CA . HIS A 1 84 ? 5.121 1.353 2.554 1.00 91.88 84 HIS A CA 1
ATOM 660 C C . HIS A 1 84 ? 5.966 0.558 1.559 1.00 91.88 84 HIS A C 1
ATOM 662 O O . HIS A 1 84 ? 6.305 -0.606 1.786 1.00 91.88 84 HIS A O 1
ATOM 668 N N . LEU A 1 85 ? 6.360 1.208 0.462 1.00 91.75 85 LEU A N 1
ATOM 669 C CA . LEU A 1 85 ? 7.245 0.622 -0.541 1.00 91.75 85 LEU A CA 1
ATOM 670 C C . LEU A 1 85 ? 8.719 0.827 -0.167 1.00 91.75 85 LEU A C 1
ATOM 672 O O . LEU A 1 85 ? 9.184 1.950 0.013 1.00 91.75 85 LEU A O 1
ATOM 676 N N . HIS A 1 86 ? 9.487 -0.259 -0.139 1.00 90.38 86 HIS A N 1
ATOM 677 C CA . HIS A 1 86 ? 10.930 -0.259 0.089 1.00 90.38 86 HIS A CA 1
ATOM 678 C C . HIS A 1 86 ? 11.673 -0.988 -1.035 1.00 90.38 86 HIS A C 1
ATOM 680 O O . HIS A 1 86 ? 11.190 -1.962 -1.606 1.00 90.38 86 HIS A O 1
ATOM 686 N N . GLY A 1 87 ? 12.881 -0.528 -1.368 1.00 87.56 87 GLY A N 1
ATOM 687 C CA . GLY A 1 87 ? 13.726 -1.154 -2.399 1.00 87.56 87 GLY A CA 1
ATOM 688 C C . GLY A 1 87 ? 13.282 -0.908 -3.849 1.00 87.56 87 GLY A C 1
ATOM 689 O O . GLY A 1 87 ? 14.019 -1.245 -4.776 1.00 87.56 87 GLY A O 1
ATOM 690 N N . ALA A 1 88 ? 12.129 -0.268 -4.063 1.00 88.81 88 ALA A N 1
ATOM 691 C CA . ALA A 1 88 ? 11.675 0.139 -5.383 1.00 88.81 88 ALA A CA 1
ATOM 692 C C . ALA A 1 88 ? 12.552 1.260 -5.961 1.00 88.81 88 ALA A C 1
ATOM 694 O O . ALA A 1 88 ? 12.975 2.201 -5.287 1.00 88.81 88 ALA A O 1
ATOM 695 N N . THR A 1 89 ? 12.829 1.167 -7.259 1.00 90.31 89 THR A N 1
ATOM 696 C CA . THR A 1 89 ? 13.445 2.266 -8.008 1.00 90.31 89 THR A CA 1
ATOM 697 C C . THR A 1 89 ? 12.428 3.383 -8.236 1.00 90.31 89 THR A C 1
ATOM 699 O O . THR A 1 89 ? 11.226 3.134 -8.304 1.00 90.31 89 THR A O 1
ATOM 702 N N . LEU A 1 90 ? 12.905 4.610 -8.470 1.00 88.31 90 LEU A N 1
ATOM 703 C CA . LEU A 1 90 ? 12.035 5.750 -8.789 1.00 88.31 90 LEU A CA 1
ATOM 704 C C . LEU A 1 90 ? 11.096 5.456 -9.974 1.00 88.31 90 LEU A C 1
ATOM 706 O O . LEU A 1 90 ? 9.943 5.871 -9.974 1.00 88.31 90 LEU A O 1
ATOM 710 N N . HIS A 1 91 ? 11.578 4.719 -10.981 1.00 88.81 91 HIS A N 1
ATOM 711 C CA . HIS A 1 91 ? 10.758 4.319 -12.124 1.00 88.81 91 HIS A CA 1
ATOM 712 C C . HIS A 1 91 ? 9.634 3.364 -11.697 1.00 88.81 91 HIS A C 1
ATOM 714 O O . HIS A 1 91 ? 8.494 3.537 -12.124 1.00 88.81 91 HIS A O 1
ATOM 720 N N . GLN A 1 92 ? 9.939 2.379 -10.846 1.00 90.81 92 GLN A N 1
ATOM 721 C CA . GLN A 1 92 ? 8.946 1.439 -10.324 1.00 90.81 92 GLN A CA 1
ATOM 722 C C . GLN A 1 92 ? 7.902 2.154 -9.462 1.00 90.81 92 GLN A C 1
ATOM 724 O O . GLN A 1 92 ? 6.718 2.001 -9.742 1.00 90.81 92 GLN A O 1
ATOM 729 N N . GLU A 1 93 ? 8.313 2.982 -8.496 1.00 90.75 93 GLU A N 1
ATOM 730 C CA . GLU A 1 93 ? 7.377 3.746 -7.652 1.00 90.75 93 GLU A CA 1
ATOM 731 C C . GLU A 1 93 ? 6.474 4.646 -8.497 1.00 90.75 93 GLU A C 1
ATOM 733 O O . GLU A 1 93 ? 5.260 4.658 -8.319 1.00 90.75 93 GLU A O 1
ATOM 738 N N . ARG A 1 94 ? 7.042 5.329 -9.496 1.00 90.38 94 ARG A N 1
ATOM 739 C CA . ARG A 1 94 ? 6.277 6.177 -10.412 1.00 90.38 94 ARG A CA 1
ATOM 740 C C . ARG A 1 94 ? 5.278 5.385 -11.249 1.00 90.38 94 ARG A C 1
ATOM 742 O O . ARG A 1 94 ? 4.181 5.874 -11.509 1.00 90.38 94 ARG A O 1
ATOM 749 N N . LYS A 1 95 ? 5.659 4.186 -11.706 1.00 91.31 95 LYS A N 1
ATOM 750 C CA . LYS A 1 95 ? 4.767 3.281 -12.450 1.00 91.31 95 LYS A CA 1
ATOM 751 C C . LYS A 1 95 ? 3.610 2.825 -11.559 1.00 91.31 95 LYS A C 1
ATOM 753 O O . LYS A 1 95 ? 2.478 2.846 -12.025 1.00 91.31 95 LYS A O 1
ATOM 758 N N . ILE A 1 96 ? 3.893 2.464 -10.305 1.00 91.38 96 ILE A N 1
ATOM 759 C CA . ILE A 1 96 ? 2.886 2.060 -9.313 1.00 91.38 96 ILE A CA 1
ATOM 760 C C . ILE A 1 96 ? 1.916 3.214 -9.058 1.00 91.38 96 ILE A C 1
ATOM 762 O O . ILE A 1 96 ? 0.721 3.064 -9.300 1.00 91.38 96 ILE A O 1
ATOM 766 N N . TYR A 1 97 ? 2.441 4.387 -8.700 1.00 90.88 97 TYR A N 1
ATOM 767 C CA . TYR A 1 97 ? 1.646 5.574 -8.392 1.00 90.88 97 TYR A CA 1
ATOM 768 C C . TYR A 1 97 ? 0.714 5.966 -9.539 1.00 90.88 97 TYR A C 1
ATOM 770 O O . TYR A 1 97 ? -0.488 6.086 -9.349 1.00 90.88 97 TYR A O 1
ATOM 778 N N . LYS A 1 98 ? 1.246 6.092 -10.762 1.00 90.44 98 LYS A N 1
ATOM 779 C CA . LYS A 1 98 ? 0.441 6.454 -11.941 1.00 90.44 98 LYS A CA 1
ATOM 780 C C . LYS A 1 98 ? -0.633 5.430 -12.280 1.00 90.44 98 LYS A C 1
ATOM 782 O O . LYS A 1 98 ? -1.606 5.777 -12.943 1.00 90.44 98 LYS A O 1
ATOM 787 N N . ARG A 1 99 ? -0.410 4.159 -11.938 1.00 91.94 99 ARG A N 1
ATOM 788 C CA . ARG A 1 99 ? -1.345 3.090 -12.277 1.00 91.94 99 ARG A CA 1
ATOM 789 C C . ARG A 1 99 ? -2.479 2.995 -11.268 1.00 91.94 99 ARG A C 1
ATOM 791 O O . ARG A 1 99 ? 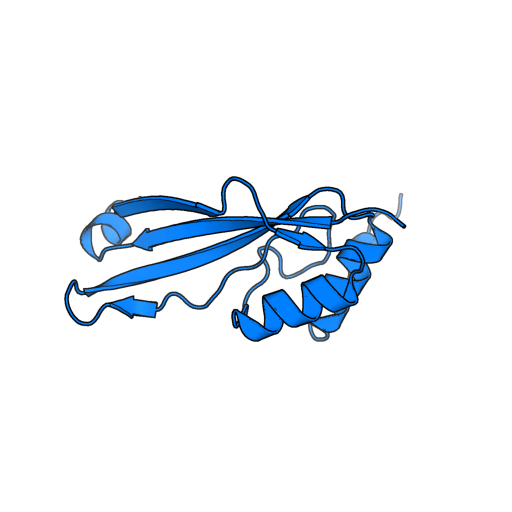-3.604 2.782 -11.702 1.00 91.94 99 ARG A O 1
ATOM 798 N N . LEU A 1 100 ? -2.170 3.155 -9.983 1.00 89.38 100 LEU A N 1
ATOM 799 C CA . LEU A 1 100 ? -3.163 3.193 -8.910 1.00 89.38 100 LEU A CA 1
ATOM 800 C C . LEU A 1 100 ? -3.951 4.506 -8.928 1.00 89.38 100 LEU A C 1
ATOM 802 O O . LEU A 1 100 ? -5.168 4.491 -8.804 1.00 89.38 100 LEU A O 1
ATOM 806 N N . PHE A 1 101 ? -3.266 5.624 -9.170 1.00 88.50 101 PHE A N 1
ATOM 807 C CA . PHE A 1 101 ? -3.853 6.957 -9.104 1.00 88.50 101 PHE A CA 1
ATOM 808 C C . PHE A 1 101 ? -3.576 7.789 -10.363 1.00 88.50 101 PHE A C 1
ATOM 810 O O . PHE A 1 101 ? -2.823 8.770 -10.328 1.00 88.50 101 PHE A O 1
ATOM 817 N N . PRO A 1 102 ? -4.171 7.420 -11.509 1.00 84.38 102 PRO A N 1
ATOM 818 C CA . PRO A 1 102 ? -3.995 8.154 -12.762 1.00 84.38 102 PRO A CA 1
ATOM 819 C C . PRO A 1 102 ? -4.489 9.611 -12.704 1.00 84.38 102 PRO A C 1
ATOM 821 O O . PRO A 1 102 ? -4.061 10.423 -13.523 1.00 84.38 102 PRO A O 1
ATOM 824 N N . GLN A 1 103 ? -5.371 9.943 -11.756 1.00 77.75 103 GLN A N 1
ATOM 825 C CA . GLN A 1 103 ? -5.911 11.286 -11.535 1.00 77.75 103 GLN A CA 1
ATOM 826 C C . GLN A 1 103 ? -4.916 12.257 -10.878 1.00 77.75 103 GLN A C 1
ATOM 828 O O . GLN A 1 103 ? -5.088 13.469 -11.005 1.00 77.75 103 GLN A O 1
ATOM 833 N N . TYR A 1 104 ? -3.878 11.761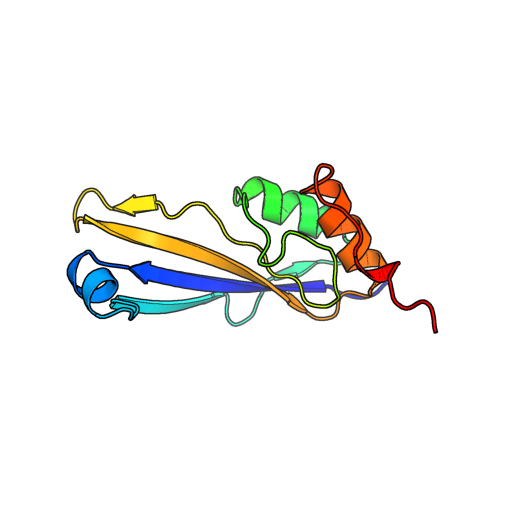 -10.193 1.00 78.81 104 TYR A N 1
ATOM 834 C CA . TYR A 1 104 ? -2.909 12.614 -9.501 1.00 78.81 104 TYR A CA 1
ATOM 835 C C . TYR A 1 104 ? -1.715 12.998 -10.384 1.00 78.81 104 TYR A C 1
ATOM 837 O O . TYR A 1 104 ? -1.248 12.250 -11.248 1.00 78.81 104 TYR A O 1
ATOM 845 N N . GLY A 1 105 ? -1.207 14.211 -10.157 1.00 67.50 105 GLY A N 1
ATOM 846 C CA . GLY A 1 105 ? -0.114 14.803 -10.921 1.00 67.50 105 GLY A CA 1
ATOM 847 C C . GLY A 1 105 ? 1.283 14.354 -10.478 1.00 67.50 105 GLY A C 1
ATOM 848 O O . GLY A 1 105 ? 1.509 13.827 -9.390 1.00 67.50 105 GLY A O 1
ATOM 849 N N . ASP A 1 106 ? 2.270 14.615 -11.335 1.00 68.12 106 ASP A N 1
ATOM 850 C CA . ASP A 1 106 ? 3.686 14.369 -11.052 1.00 68.12 106 ASP A CA 1
ATOM 851 C C . ASP A 1 106 ? 4.367 15.685 -10.632 1.00 68.12 106 ASP A C 1
ATOM 853 O O . ASP A 1 106 ? 4.832 16.452 -11.483 1.00 68.12 106 ASP A O 1
ATOM 857 N N . CYS A 1 107 ? 4.414 15.968 -9.324 1.00 62.78 107 CYS A N 1
ATOM 858 C CA . CYS A 1 107 ? 5.042 17.187 -8.792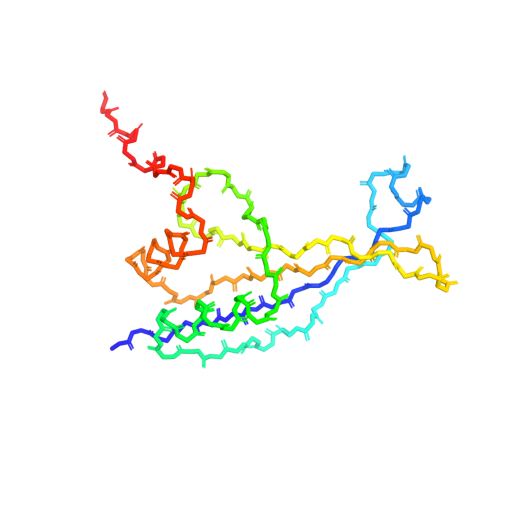 1.00 62.78 107 CYS A CA 1
ATOM 859 C C . CYS A 1 107 ? 6.571 17.225 -8.985 1.00 62.78 107 CYS A C 1
ATOM 861 O O . CYS A 1 107 ? 7.181 18.287 -8.835 1.00 62.78 107 CYS A O 1
ATOM 863 N N . SER A 1 108 ? 7.220 16.119 -9.378 1.00 56.41 108 SER A N 1
ATOM 864 C CA . SER A 1 108 ? 8.674 16.091 -9.615 1.00 56.41 108 SER A CA 1
ATOM 865 C C . SER A 1 108 ? 9.134 16.992 -10.773 1.00 56.41 108 SER A C 1
ATOM 867 O O . SER A 1 108 ? 10.328 17.257 -10.919 1.00 56.41 108 SER A O 1
ATOM 869 N N . ARG A 1 109 ? 8.198 17.527 -11.572 1.00 52.19 109 ARG A N 1
ATOM 870 C CA . ARG A 1 109 ? 8.478 18.482 -12.656 1.00 52.19 109 ARG A CA 1
ATOM 871 C C . ARG A 1 109 ? 8.769 19.916 -12.202 1.00 52.19 109 ARG A C 1
ATOM 873 O O . ARG A 1 109 ? 9.190 20.705 -13.045 1.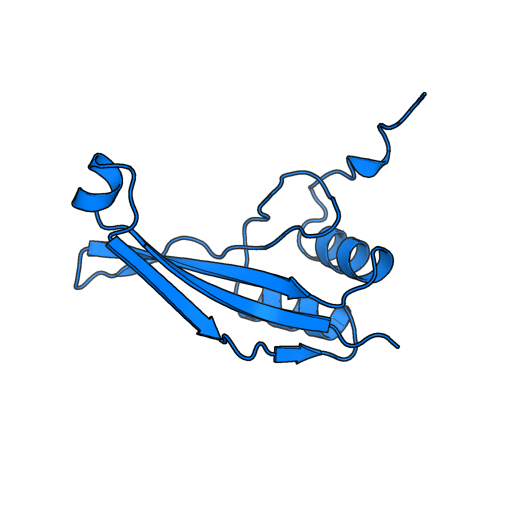00 52.19 109 ARG A O 1
ATOM 880 N N . ASN A 1 110 ? 8.605 20.257 -10.921 1.00 47.75 110 ASN A N 1
ATOM 881 C CA . ASN A 1 110 ? 8.720 21.642 -10.444 1.00 47.75 110 ASN A CA 1
ATOM 882 C C . ASN A 1 110 ? 10.017 21.977 -9.683 1.00 47.75 110 ASN A C 1
ATOM 884 O O . ASN A 1 110 ? 10.026 22.844 -8.818 1.00 47.75 110 ASN A O 1
ATOM 888 N N . ARG A 1 111 ? 11.147 21.352 -10.044 1.00 50.31 111 ARG A N 1
ATOM 889 C CA . ARG A 1 111 ? 12.474 21.951 -9.802 1.00 50.31 111 ARG A CA 1
ATOM 890 C C . ARG A 1 111 ? 12.978 22.610 -11.084 1.00 50.31 111 ARG A C 1
ATOM 892 O O . ARG A 1 111 ? 13.910 22.117 -11.716 1.00 50.31 111 ARG A O 1
ATOM 899 N N . ARG A 1 112 ? 12.335 23.700 -11.510 1.00 49.44 112 ARG A N 1
ATOM 900 C CA . ARG A 1 112 ? 13.032 24.679 -12.356 1.00 49.44 112 ARG A CA 1
ATOM 901 C C . ARG A 1 112 ? 13.899 25.531 -11.426 1.00 49.44 112 ARG A C 1
ATOM 903 O O . ARG A 1 112 ? 13.438 25.895 -10.351 1.00 49.44 112 ARG A O 1
ATOM 910 N N . LYS A 1 113 ? 15.162 25.680 -11.835 1.00 45.50 113 LYS A N 1
ATOM 911 C CA . LYS A 1 113 ? 16.241 26.429 -11.180 1.00 45.50 113 LYS A CA 1
ATOM 912 C C . LYS A 1 113 ? 15.819 27.819 -10.728 1.00 45.50 113 LYS A C 1
ATOM 914 O O . LYS A 1 113 ? 15.027 28.436 -11.472 1.00 45.50 113 LYS A O 1
#

Mean predicted aligned error: 7.21 Å

Sequence (113 aa):
MGKIRVKSTYEIITEESSKEGDFAESGWLNEEGEIFNSAEQVIRHLSDEGVIEPSSSCFHKGVWYSTEAQQDMNTGAYKSQSYHLHGATLHQERKIYKRLFPQYGDCSRNRRK